Protein AF-A0A842TQS8-F1 (afdb_monomer_lite)

Foldseek 3Di:
DPPVVVVVVVVVVCVVVVPPPPPQFDDDQLPPFAPPQKAFPPVQPPQWDWTGDDRDIDIDGDDDPPHDPPGDMDGDDPDDHDCVPPDDDDDDDDDPDDDDDDDDDDDDDD

pLDDT: mean 83.31, std 14.14, range [52.75, 97.19]

Sequence (110 aa):
MNNRCIFLFSFLLFSPFLAIAQITGFVEDFDDNTPTGWQVPPDQPHTFEIYERDGVLRIVYHRFAESWEWDNINFIPPQVIDLSHKPQISVRVRSDVISELNFKPVYPTV

Secondary structure (DSSP, 8-state):
--HHHHHHHHHHHHGGGGGG----S------SSS-TTEE--TTSTTTEEEEE-SSSEEEEE---TT--TT---EE--SSPPP-TT----------SS-------------

Structure (mmCIF, N/CA/C/O backbone):
data_AF-A0A842TQS8-F1
#
_entry.id   AF-A0A842TQS8-F1
#
loop_
_atom_site.group_PDB
_atom_site.id
_atom_site.type_symbol
_atom_site.label_atom_id
_atom_site.label_alt_id
_atom_site.label_comp_id
_atom_site.label_asym_id
_atom_site.label_entity_id
_atom_site.label_seq_id
_atom_site.pdbx_PDB_ins_code
_atom_site.Cartn_x
_atom_site.Cartn_y
_atom_site.Cartn_z
_atom_site.occupancy
_atom_site.B_iso_or_equiv
_atom_site.auth_seq_id
_atom_site.auth_comp_id
_atom_site.auth_asym_id
_atom_site.auth_atom_id
_atom_site.pdbx_PDB_model_num
ATOM 1 N N . MET A 1 1 ? -55.365 -17.882 21.996 1.00 54.69 1 MET A N 1
ATOM 2 C CA . MET A 1 1 ? -54.013 -17.289 22.104 1.00 54.69 1 MET A CA 1
ATOM 3 C C . MET A 1 1 ? -54.053 -15.944 21.404 1.00 54.69 1 MET A C 1
ATOM 5 O O . MET A 1 1 ? -54.455 -15.907 20.252 1.00 54.69 1 MET A O 1
ATOM 9 N N . ASN A 1 2 ? -53.765 -14.844 22.103 1.00 58.00 2 ASN A N 1
ATOM 10 C CA . ASN A 1 2 ? -53.874 -13.504 21.523 1.00 58.00 2 ASN A CA 1
ATOM 11 C C . ASN A 1 2 ? -52.840 -13.334 20.402 1.00 58.00 2 ASN A C 1
ATOM 13 O O . ASN A 1 2 ? -51.645 -13.465 20.657 1.00 58.00 2 ASN A O 1
ATOM 17 N N . ASN A 1 3 ? -53.284 -12.989 19.189 1.00 62.47 3 ASN A N 1
ATOM 18 C CA . ASN A 1 3 ? -52.412 -12.794 18.018 1.00 62.47 3 ASN A CA 1
ATOM 19 C C . ASN A 1 3 ? -51.277 -11.785 18.287 1.00 62.47 3 ASN A C 1
ATOM 21 O O . ASN A 1 3 ? -50.199 -11.897 17.715 1.00 62.47 3 ASN A O 1
ATOM 25 N N . ARG A 1 4 ? -51.475 -10.856 19.234 1.00 60.91 4 ARG A N 1
ATOM 26 C CA . ARG A 1 4 ? -50.454 -9.909 19.715 1.00 60.91 4 ARG A CA 1
ATOM 27 C C . ARG A 1 4 ? -49.253 -10.573 20.403 1.00 60.91 4 ARG A C 1
ATOM 29 O O . ARG A 1 4 ? -48.137 -10.094 20.245 1.00 60.91 4 ARG A O 1
ATOM 36 N N . CYS A 1 5 ? -49.456 -11.673 21.128 1.00 58.19 5 CYS A N 1
ATOM 37 C CA . CYS A 1 5 ? -48.370 -12.401 21.793 1.00 58.19 5 CYS A CA 1
ATOM 38 C C . CYS A 1 5 ? -47.508 -13.177 20.791 1.00 58.19 5 CYS A C 1
ATOM 40 O O . CYS A 1 5 ? -46.316 -13.337 21.020 1.00 58.19 5 CYS A O 1
ATOM 42 N N . ILE A 1 6 ? -48.095 -13.616 19.672 1.00 66.06 6 ILE A N 1
ATOM 43 C CA . ILE A 1 6 ? -47.386 -14.371 18.632 1.00 66.06 6 ILE A CA 1
ATOM 44 C C . ILE A 1 6 ? -46.386 -13.461 17.910 1.00 66.06 6 ILE A C 1
ATOM 46 O O . ILE A 1 6 ? -45.239 -13.859 17.760 1.00 66.06 6 ILE A O 1
ATOM 50 N N . PHE A 1 7 ? -46.777 -12.227 17.561 1.00 60.03 7 PHE A N 1
ATOM 51 C CA . PHE A 1 7 ? -45.882 -11.244 16.926 1.00 60.03 7 PHE A CA 1
ATOM 52 C C . PHE A 1 7 ? -44.715 -10.804 17.822 1.00 60.03 7 PHE A C 1
ATOM 54 O O . PHE A 1 7 ? -43.594 -10.654 17.346 1.00 60.03 7 PHE A O 1
ATOM 61 N N . LEU A 1 8 ? -44.959 -10.616 19.123 1.00 62.12 8 LEU A N 1
ATOM 62 C CA . LEU A 1 8 ? -43.909 -10.279 20.092 1.00 62.12 8 LEU A CA 1
ATOM 63 C C . LEU A 1 8 ? -42.912 -11.431 20.280 1.00 62.12 8 LEU A C 1
ATOM 65 O O . LEU A 1 8 ? -41.708 -11.200 20.367 1.00 62.12 8 LEU A O 1
ATOM 69 N N . PHE A 1 9 ? -43.409 -12.670 20.300 1.00 64.69 9 PHE A N 1
ATOM 70 C CA . PHE A 1 9 ? -42.576 -13.860 20.444 1.00 64.69 9 PHE A CA 1
ATOM 71 C C . PHE A 1 9 ? -41.723 -14.119 19.195 1.00 64.69 9 PHE A C 1
ATOM 73 O O . PHE A 1 9 ? -40.546 -14.444 19.318 1.00 64.69 9 PHE A O 1
ATOM 80 N N . SER A 1 10 ? -42.265 -13.911 17.990 1.00 61.47 10 SER A N 1
ATOM 81 C CA . SER A 1 10 ? -41.485 -14.041 16.756 1.00 61.47 10 SER A CA 1
ATOM 82 C C . SER A 1 10 ? -40.446 -12.928 16.586 1.00 61.47 10 SER A C 1
ATOM 84 O O . SER A 1 10 ? -39.346 -13.218 16.131 1.00 61.47 10 SER A O 1
ATOM 86 N N . PHE A 1 11 ? -40.700 -11.692 17.027 1.00 62.16 11 PHE A N 1
ATOM 87 C CA . PHE A 1 11 ? -39.690 -10.621 16.963 1.00 62.16 11 PHE A CA 1
ATOM 88 C C . PHE A 1 11 ? -38.483 -10.880 17.889 1.00 62.16 11 PHE A C 1
ATOM 90 O O . PHE A 1 11 ? -37.338 -10.636 17.512 1.00 62.16 11 PHE A O 1
ATOM 97 N N . LEU A 1 12 ? -38.720 -11.448 19.079 1.00 62.94 12 LEU A N 1
ATOM 98 C CA . LEU A 1 12 ? -37.668 -11.802 20.044 1.00 62.94 12 LEU A CA 1
ATOM 99 C C . LEU A 1 12 ? -36.799 -12.987 19.591 1.00 62.94 12 LEU A C 1
ATOM 101 O O . LEU A 1 12 ? -35.606 -13.011 19.884 1.00 62.94 12 LEU A O 1
ATOM 105 N N . LEU A 1 13 ? -37.366 -13.940 18.846 1.00 63.28 13 LEU A N 1
ATOM 106 C CA . LEU A 1 13 ? -36.633 -15.107 18.338 1.00 63.28 13 LEU A CA 1
ATOM 107 C C . LEU A 1 13 ? -35.704 -14.785 17.154 1.00 63.28 13 LEU A C 1
ATOM 109 O O . LEU A 1 13 ? -34.722 -15.495 16.952 1.00 63.28 13 LEU A O 1
ATOM 113 N N . PHE A 1 14 ? -35.975 -13.716 16.396 1.00 57.66 14 PHE A N 1
ATOM 114 C CA . PHE A 1 14 ? -35.136 -13.282 15.266 1.00 57.66 14 PHE A CA 1
ATOM 115 C C . PHE A 1 14 ? -34.131 -12.169 15.622 1.00 57.66 14 PHE A C 1
ATOM 117 O O . PHE A 1 14 ? -33.220 -11.894 14.844 1.00 57.66 14 PHE A O 1
ATOM 124 N N . SER A 1 15 ? -34.226 -11.578 16.818 1.00 57.44 15 SER A N 1
ATOM 125 C CA . SER A 1 15 ? -33.304 -10.542 17.307 1.00 57.44 15 SER A CA 1
ATOM 126 C C . SER A 1 15 ? -31.815 -10.936 17.399 1.00 57.44 15 SER A C 1
ATOM 128 O O . SER A 1 15 ? -30.993 -10.049 17.156 1.00 57.44 15 SER A O 1
ATOM 130 N N . PRO A 1 16 ? -31.398 -12.178 17.740 1.00 57.28 16 PRO A N 1
ATOM 131 C CA . PRO A 1 16 ? -29.970 -12.469 17.906 1.00 57.28 16 PRO A CA 1
ATOM 132 C C . PRO A 1 16 ? -29.198 -12.510 16.577 1.00 57.28 16 PRO A C 1
ATOM 134 O O . PRO A 1 16 ? -27.973 -12.446 16.584 1.00 57.28 16 PRO A O 1
ATOM 137 N N . PHE A 1 17 ? -29.888 -12.553 15.431 1.00 54.47 17 PHE A N 1
ATOM 138 C CA . PHE A 1 17 ? -29.249 -12.537 14.111 1.00 54.47 17 PHE A CA 1
ATOM 139 C C . PHE A 1 17 ? -28.769 -11.146 13.673 1.00 54.47 17 PHE A C 1
ATOM 141 O O . PHE A 1 17 ? -27.942 -11.047 12.772 1.00 54.47 17 PHE A O 1
ATOM 148 N N . LEU A 1 18 ? -29.225 -10.069 14.324 1.00 54.97 18 LEU A N 1
ATOM 149 C CA . LEU A 1 18 ? -28.788 -8.701 14.010 1.00 54.97 18 LEU A CA 1
ATOM 150 C C . LEU A 1 18 ? -27.427 -8.336 14.633 1.00 54.97 18 LEU A C 1
ATOM 152 O O . LEU A 1 18 ? -26.896 -7.264 14.357 1.00 54.97 18 LEU A O 1
ATOM 156 N N . ALA A 1 19 ? -26.837 -9.215 15.450 1.00 53.09 19 ALA A N 1
ATOM 157 C CA . ALA A 1 19 ? -25.601 -8.935 16.184 1.00 53.09 19 ALA A CA 1
ATOM 158 C C . ALA A 1 19 ? -24.297 -9.157 15.382 1.00 53.09 19 ALA A C 1
ATOM 160 O O . ALA A 1 19 ? -23.222 -8.909 15.918 1.00 53.09 19 ALA A O 1
ATOM 161 N N . ILE A 1 20 ? -24.352 -9.610 14.120 1.00 52.75 20 ILE A N 1
ATOM 162 C CA . ILE A 1 20 ? -23.154 -10.037 13.351 1.00 52.75 20 ILE A CA 1
ATOM 163 C C . ILE A 1 20 ? -22.713 -9.005 12.285 1.00 52.75 20 ILE A C 1
ATOM 165 O O . ILE A 1 20 ? -21.864 -9.292 11.453 1.00 52.75 20 ILE A O 1
ATOM 169 N N . ALA A 1 21 ? -23.245 -7.779 12.283 1.00 53.00 21 ALA A N 1
ATOM 170 C CA . ALA A 1 21 ? -22.933 -6.795 11.231 1.00 53.00 21 ALA A CA 1
ATOM 171 C C . ALA A 1 21 ? -21.972 -5.668 11.648 1.00 53.00 21 ALA A C 1
ATOM 173 O O . ALA A 1 21 ? -21.721 -4.760 10.858 1.00 53.00 21 ALA A O 1
ATOM 174 N N . GLN A 1 22 ? -21.418 -5.690 12.862 1.00 56.88 22 GLN A N 1
ATOM 175 C CA . GLN A 1 22 ? -20.392 -4.717 13.239 1.00 56.88 22 GLN A CA 1
ATOM 176 C C . GLN A 1 22 ? -19.030 -5.230 12.775 1.00 56.88 22 GLN A C 1
ATOM 178 O O . GLN A 1 22 ? -18.292 -5.844 13.541 1.00 56.88 22 GLN A O 1
ATOM 183 N N . ILE A 1 23 ? -18.708 -5.003 11.498 1.00 56.53 23 ILE A N 1
ATOM 184 C CA . ILE A 1 23 ? -17.323 -5.096 11.034 1.00 56.53 23 ILE A CA 1
ATOM 185 C C . ILE A 1 23 ? -16.553 -4.020 11.801 1.00 56.53 23 ILE A C 1
ATOM 187 O O . ILE A 1 23 ? -16.631 -2.834 11.492 1.00 56.53 23 ILE A O 1
ATOM 191 N N . THR A 1 24 ? -15.844 -4.421 12.850 1.00 70.81 24 THR A N 1
ATOM 192 C CA . THR A 1 24 ? -14.872 -3.556 13.511 1.00 70.81 24 THR A CA 1
ATOM 193 C C . THR A 1 24 ? -13.643 -3.498 12.611 1.00 70.81 24 THR A C 1
ATOM 195 O O . THR A 1 24 ? -12.888 -4.468 12.539 1.00 70.81 24 THR A O 1
ATOM 198 N N . GLY A 1 25 ? -13.465 -2.404 11.872 1.00 80.19 25 GLY A N 1
ATOM 199 C CA . GLY A 1 25 ? -12.313 -2.235 10.991 1.00 80.19 25 GLY A CA 1
ATOM 200 C C . GLY A 1 25 ? -12.573 -1.296 9.823 1.00 80.19 25 GLY A C 1
ATOM 201 O O . GLY A 1 25 ? -13.458 -0.444 9.870 1.00 80.19 25 GLY A O 1
ATOM 202 N N . PHE A 1 26 ? -11.765 -1.463 8.783 1.00 88.56 26 PHE A N 1
ATOM 203 C CA . PHE A 1 26 ? -11.874 -0.752 7.519 1.00 88.56 26 PHE A CA 1
ATOM 204 C C . PHE A 1 26 ? -11.806 -1.776 6.383 1.00 88.56 26 PHE A C 1
ATOM 206 O O . PHE A 1 26 ? -10.966 -2.679 6.415 1.00 88.56 26 PHE A O 1
ATOM 213 N N . VAL A 1 27 ? -12.710 -1.649 5.415 1.00 90.94 27 VAL A N 1
ATOM 214 C CA . VAL A 1 27 ? -12.748 -2.465 4.201 1.00 90.94 27 VAL A CA 1
ATOM 215 C C . VAL A 1 27 ? -12.704 -1.503 3.029 1.00 90.94 27 VAL A C 1
ATOM 217 O O . VAL A 1 27 ? -13.535 -0.606 2.956 1.00 90.94 27 VAL A O 1
ATOM 220 N N . GLU A 1 28 ? -11.733 -1.715 2.150 1.00 92.94 28 GLU A N 1
ATOM 221 C CA . GLU A 1 28 ? -11.668 -1.079 0.841 1.00 92.94 28 GLU A CA 1
ATOM 222 C C . GLU A 1 28 ? -12.146 -2.092 -0.197 1.00 92.94 28 GLU A C 1
ATOM 224 O O . GLU A 1 28 ? -11.605 -3.205 -0.267 1.00 92.94 28 GLU A O 1
ATOM 229 N N . ASP A 1 29 ? -13.183 -1.733 -0.947 1.00 93.56 29 ASP A N 1
ATOM 230 C CA . ASP A 1 29 ? -13.785 -2.564 -1.988 1.00 93.56 29 ASP A CA 1
ATOM 231 C C . ASP A 1 29 ? -13.576 -2.013 -3.401 1.00 93.56 29 ASP A C 1
ATOM 233 O O . ASP A 1 29 ? -13.864 -2.737 -4.358 1.00 93.56 29 ASP A O 1
ATOM 237 N N . PHE A 1 30 ? -12.968 -0.826 -3.524 1.00 95.56 30 PHE A N 1
ATOM 238 C CA . PHE A 1 30 ? -12.606 -0.206 -4.791 1.00 95.56 30 PHE A CA 1
ATOM 239 C C . PHE A 1 30 ? -13.815 -0.030 -5.732 1.00 95.56 30 PHE A C 1
ATOM 241 O O . PHE A 1 30 ? -13.748 -0.383 -6.919 1.00 95.56 30 PHE A O 1
ATOM 248 N N . ASP A 1 31 ? -14.929 0.473 -5.187 1.00 94.50 31 ASP A N 1
ATOM 249 C CA . ASP A 1 31 ? -16.180 0.741 -5.915 1.00 94.50 31 ASP A CA 1
ATOM 250 C C . ASP A 1 31 ? -16.461 2.249 -6.138 1.00 94.50 31 ASP A C 1
ATOM 252 O O . ASP A 1 31 ? -17.564 2.634 -6.535 1.00 94.50 31 ASP A O 1
ATOM 256 N N . ASP A 1 32 ? -15.482 3.134 -5.908 1.00 91.62 32 ASP A N 1
ATOM 257 C CA . ASP A 1 32 ? -15.628 4.597 -6.045 1.00 91.62 32 ASP A CA 1
ATOM 258 C C . ASP A 1 32 ? -14.870 5.196 -7.260 1.00 91.62 32 ASP A C 1
ATOM 260 O O . ASP A 1 32 ? -14.998 6.383 -7.578 1.00 91.62 32 ASP A O 1
ATOM 264 N N . ASN A 1 33 ? -14.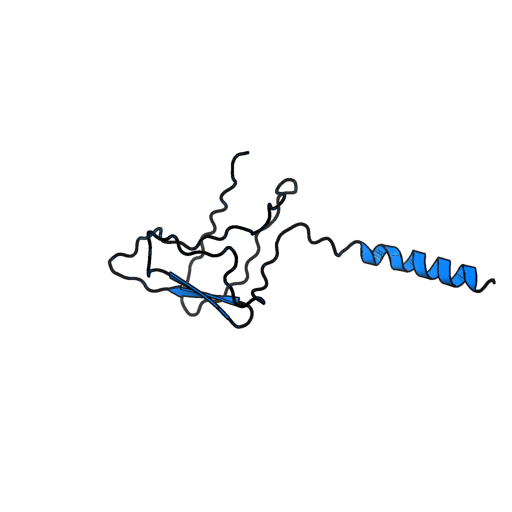144 4.356 -8.003 1.00 90.69 33 ASN A N 1
ATOM 265 C CA . ASN A 1 33 ? -13.232 4.672 -9.108 1.00 90.69 33 ASN A CA 1
ATOM 266 C C . ASN A 1 33 ? -12.127 5.683 -8.759 1.00 90.69 33 ASN A C 1
ATOM 268 O O . ASN A 1 33 ? -11.573 6.336 -9.650 1.00 90.69 33 ASN A O 1
ATOM 272 N N . THR A 1 34 ? -11.777 5.802 -7.483 1.00 92.81 34 THR A N 1
ATOM 273 C CA . THR A 1 34 ? -10.743 6.695 -6.972 1.00 92.81 34 THR A CA 1
ATOM 274 C C . THR A 1 34 ? -9.827 5.901 -6.043 1.00 92.81 34 THR A C 1
ATOM 276 O O . THR A 1 34 ? -10.307 5.238 -5.146 1.00 92.81 34 THR A O 1
ATOM 279 N N . PRO A 1 35 ? -8.488 5.969 -6.166 1.00 93.56 35 PRO A N 1
ATOM 280 C CA . PRO A 1 35 ? -7.589 5.263 -5.248 1.00 93.56 35 PRO A CA 1
ATOM 281 C C . PRO A 1 35 ? -7.554 5.950 -3.865 1.00 93.56 35 PRO A C 1
ATOM 283 O O . PRO A 1 35 ? -6.526 6.469 -3.433 1.00 93.56 35 PRO A O 1
ATOM 286 N N . THR A 1 36 ? -8.692 6.013 -3.176 1.00 92.75 36 THR A N 1
ATOM 287 C CA . THR A 1 36 ? -8.910 6.775 -1.950 1.00 92.75 36 THR A CA 1
ATOM 288 C C . THR A 1 36 ? -7.962 6.289 -0.854 1.00 92.75 36 THR A C 1
ATOM 290 O O . THR A 1 36 ? -7.892 5.110 -0.523 1.00 92.75 36 THR A O 1
ATOM 293 N N . GLY A 1 37 ? -7.165 7.210 -0.304 1.00 93.56 37 GLY A N 1
ATOM 294 C CA . GLY A 1 37 ? -6.147 6.903 0.708 1.00 93.56 37 GLY A CA 1
ATOM 295 C C . GLY A 1 37 ? -4.889 6.200 0.179 1.00 93.56 37 GLY A C 1
ATOM 296 O O . GLY A 1 37 ? -3.903 6.113 0.913 1.00 93.56 37 GLY A O 1
ATOM 297 N N . TRP A 1 38 ? -4.875 5.735 -1.073 1.00 95.75 38 TRP A N 1
ATOM 298 C CA . TRP A 1 38 ? -3.706 5.141 -1.717 1.00 95.75 38 TRP A CA 1
ATOM 299 C C . TRP A 1 38 ? -2.895 6.202 -2.459 1.00 95.75 38 TRP A C 1
ATOM 301 O O . TRP A 1 38 ? -3.434 7.019 -3.202 1.00 95.75 38 TRP A O 1
ATOM 311 N N . GLN A 1 39 ? -1.576 6.187 -2.285 1.00 94.94 39 GLN A N 1
ATOM 312 C CA . GLN A 1 39 ? -0.694 7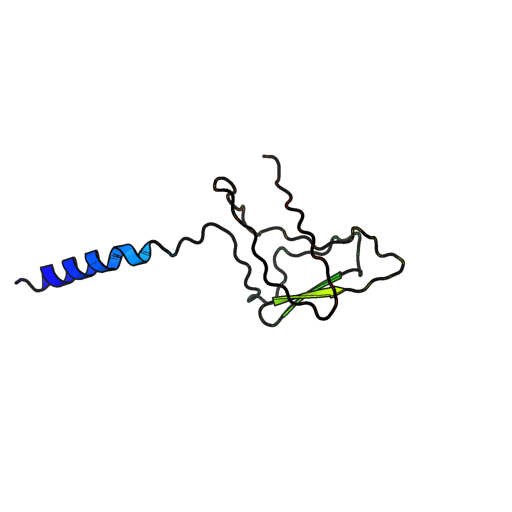.154 -2.932 1.00 94.94 39 GLN A CA 1
ATOM 313 C C . GLN A 1 39 ? 0.692 6.587 -3.230 1.00 94.94 39 GLN A C 1
ATOM 315 O O . GLN A 1 39 ? 1.258 5.808 -2.461 1.00 94.94 39 GLN A O 1
ATOM 320 N N . VAL A 1 40 ? 1.266 7.062 -4.330 1.00 94.81 40 VAL A N 1
ATOM 321 C CA . VAL A 1 40 ? 2.690 6.934 -4.648 1.00 94.81 40 VAL A CA 1
ATOM 322 C C . VAL A 1 40 ? 3.377 8.174 -4.065 1.00 94.81 40 VAL A C 1
ATOM 324 O O . VAL A 1 40 ? 2.988 9.283 -4.441 1.00 94.81 40 VAL A O 1
ATOM 327 N N . PRO A 1 41 ? 4.333 8.040 -3.126 1.00 93.00 41 PRO A N 1
ATOM 328 C CA . PRO A 1 41 ? 5.105 9.181 -2.648 1.00 93.00 41 PRO A CA 1
ATOM 329 C C . PRO A 1 41 ? 5.647 10.077 -3.782 1.00 93.00 41 PRO A C 1
ATOM 331 O O . PRO A 1 41 ? 6.030 9.580 -4.841 1.00 93.00 41 PRO A O 1
ATOM 334 N N . PRO A 1 42 ? 5.662 11.407 -3.599 1.00 89.75 42 PRO A N 1
ATOM 335 C CA . PRO A 1 42 ? 5.965 12.352 -4.676 1.00 89.75 42 PRO A CA 1
ATOM 336 C C . PRO A 1 42 ? 7.442 12.366 -5.104 1.00 89.75 42 PRO A C 1
ATOM 338 O O . PRO A 1 42 ? 7.765 12.914 -6.153 1.00 89.75 42 PRO A O 1
ATOM 341 N N . ASP A 1 43 ? 8.335 11.801 -4.296 1.00 87.88 43 ASP A N 1
ATOM 342 C CA . ASP A 1 43 ? 9.786 11.725 -4.497 1.00 87.88 43 ASP A CA 1
ATOM 343 C C . ASP A 1 43 ? 10.246 10.508 -5.318 1.00 87.88 43 ASP A C 1
ATOM 345 O O . ASP A 1 43 ? 11.403 10.439 -5.721 1.00 87.88 43 ASP A O 1
ATOM 349 N N . GLN A 1 44 ? 9.328 9.598 -5.636 1.00 87.00 44 GLN A N 1
ATOM 350 C CA . GLN A 1 44 ? 9.537 8.393 -6.457 1.00 87.00 44 GLN A CA 1
ATOM 351 C C . GLN A 1 44 ? 8.549 8.362 -7.640 1.00 87.00 44 GLN A C 1
ATOM 353 O O . GLN A 1 44 ? 7.852 7.359 -7.856 1.00 87.00 44 GLN A O 1
ATOM 358 N N . PRO A 1 45 ? 8.404 9.470 -8.392 1.00 70.94 45 PRO A N 1
ATOM 359 C CA . PRO A 1 45 ? 7.477 9.484 -9.503 1.00 70.94 45 PRO A CA 1
ATOM 360 C C . PRO A 1 45 ? 7.919 8.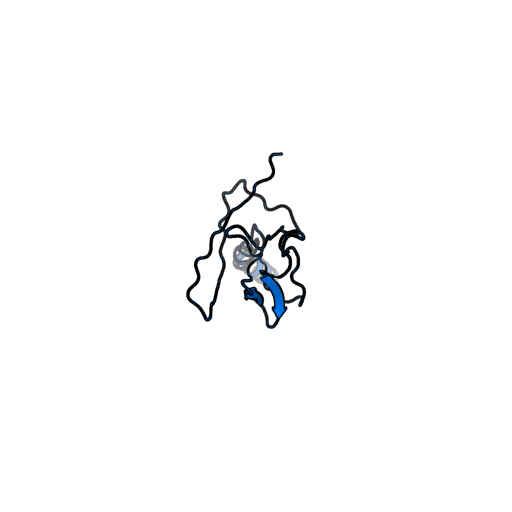424 -10.518 1.00 70.94 45 PRO A C 1
ATOM 362 O O . PRO A 1 45 ? 9.108 8.234 -10.765 1.00 70.94 45 PRO A O 1
ATOM 365 N N . HIS A 1 46 ? 6.937 7.754 -11.117 1.00 82.81 46 HIS A N 1
ATOM 366 C CA . HIS A 1 46 ? 7.077 6.814 -12.234 1.00 82.81 46 HIS A CA 1
ATOM 367 C C . HIS A 1 46 ? 7.369 5.348 -11.905 1.00 82.81 46 HIS A C 1
ATOM 369 O O . HIS A 1 46 ? 6.988 4.523 -12.726 1.00 82.81 46 HIS A O 1
ATOM 375 N N . THR A 1 47 ? 7.937 4.971 -10.753 1.00 93.00 47 THR A N 1
ATOM 376 C CA . THR A 1 47 ? 8.155 3.531 -10.469 1.00 93.00 47 THR A CA 1
ATOM 377 C C . THR A 1 47 ? 6.839 2.756 -10.375 1.00 93.00 47 THR A C 1
ATOM 379 O O . THR A 1 47 ? 6.730 1.624 -10.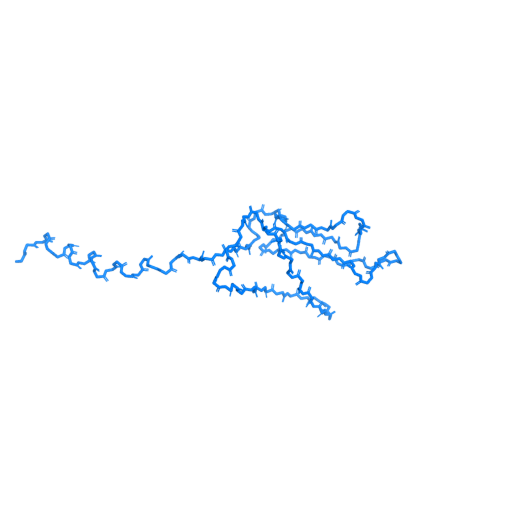854 1.00 93.00 47 THR A O 1
ATOM 382 N N . PHE A 1 48 ? 5.822 3.395 -9.797 1.00 94.00 48 PHE A N 1
ATOM 383 C CA . PHE A 1 48 ? 4.468 2.869 -9.714 1.00 94.00 48 PHE A CA 1
ATOM 384 C C . PHE A 1 48 ? 3.467 3.882 -10.261 1.00 94.00 48 PHE A C 1
ATOM 386 O O . PHE A 1 48 ? 3.530 5.069 -9.944 1.00 94.00 48 PHE A O 1
ATOM 393 N N . GLU A 1 49 ? 2.511 3.389 -11.038 1.00 94.19 49 GLU A N 1
ATOM 394 C CA . GLU A 1 49 ? 1.272 4.091 -11.358 1.00 94.19 49 GLU A CA 1
ATOM 395 C C . GLU A 1 49 ? 0.117 3.343 -10.690 1.00 94.19 49 GLU A C 1
ATOM 397 O O . GLU A 1 49 ? 0.049 2.111 -10.756 1.00 94.19 49 GLU A O 1
ATOM 402 N N . ILE A 1 50 ? -0.779 4.080 -10.031 1.00 95.56 50 ILE A N 1
ATOM 403 C CA . ILE A 1 50 ? -1.939 3.505 -9.351 1.00 95.56 50 ILE A CA 1
ATOM 404 C C . ILE A 1 50 ? -3.226 4.144 -9.841 1.00 95.56 50 ILE A C 1
ATOM 406 O O . 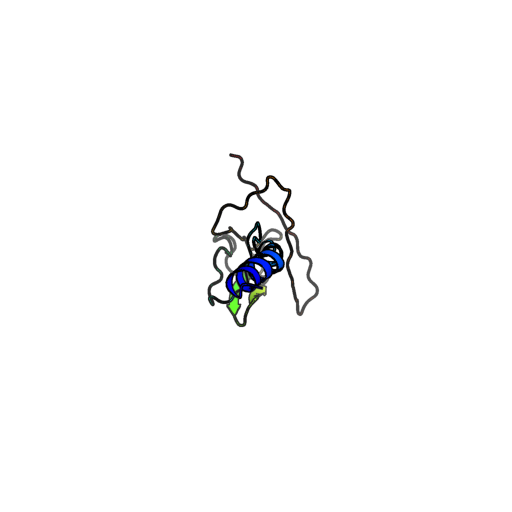ILE A 1 50 ? -3.299 5.352 -10.058 1.00 95.56 50 ILE A O 1
ATOM 410 N N . TYR A 1 51 ? -4.252 3.322 -9.991 1.00 96.38 51 TYR A N 1
ATOM 411 C CA . TYR A 1 51 ? -5.601 3.775 -10.287 1.00 96.38 51 TYR A CA 1
ATOM 412 C C . TYR A 1 51 ? -6.595 2.689 -9.916 1.00 96.38 51 TYR A C 1
ATOM 414 O O . TYR A 1 51 ? -6.273 1.501 -9.879 1.00 96.38 51 TYR A O 1
ATOM 422 N N . GLU A 1 52 ? -7.826 3.100 -9.678 1.00 96.81 52 GLU A N 1
ATOM 423 C CA . GLU A 1 52 ? -8.921 2.181 -9.441 1.00 96.81 52 GLU A CA 1
ATOM 424 C C . GLU A 1 52 ? -9.670 1.899 -10.740 1.00 96.81 52 GLU A C 1
ATOM 426 O O . GLU A 1 52 ? -9.964 2.814 -11.516 1.00 96.81 52 GLU A O 1
ATOM 431 N N . ARG A 1 53 ? -9.947 0.620 -11.010 1.00 95.50 53 ARG A N 1
ATOM 432 C CA . ARG A 1 53 ? -10.845 0.224 -12.098 1.00 95.50 53 ARG A CA 1
ATOM 433 C C . ARG A 1 53 ? -11.321 -1.212 -11.917 1.00 95.50 53 ARG A C 1
ATOM 435 O O . ARG A 1 53 ? -10.503 -2.107 -11.715 1.00 95.50 53 ARG A O 1
ATOM 442 N N . ASP A 1 54 ? -12.613 -1.438 -12.147 1.00 94.38 54 ASP A N 1
ATOM 443 C CA . ASP A 1 54 ? -13.258 -2.759 -12.125 1.00 94.38 54 ASP A CA 1
ATOM 444 C C . ASP A 1 54 ? -13.214 -3.440 -10.738 1.00 94.38 54 ASP A C 1
ATOM 446 O O . ASP A 1 54 ? -12.926 -4.636 -10.647 1.00 94.38 54 ASP A O 1
ATOM 450 N N . GLY A 1 55 ? -13.471 -2.692 -9.656 1.00 95.38 55 GLY A N 1
ATOM 451 C CA . GLY A 1 55 ? -13.536 -3.259 -8.302 1.00 95.38 55 GLY A CA 1
ATOM 452 C C . GLY A 1 55 ? -12.174 -3.605 -7.693 1.00 95.38 55 GLY A C 1
ATOM 453 O O . GLY A 1 55 ? -12.094 -4.476 -6.825 1.00 95.38 55 GLY A O 1
ATOM 454 N N . VAL A 1 56 ? -11.078 -3.028 -8.209 1.00 96.62 56 VAL A N 1
ATOM 455 C CA . VAL A 1 56 ? -9.711 -3.285 -7.729 1.00 96.62 56 VAL A CA 1
ATOM 456 C C . VAL A 1 56 ? -8.810 -2.053 -7.841 1.00 96.62 56 VAL A C 1
ATOM 458 O O . VAL A 1 56 ? -8.884 -1.300 -8.817 1.00 96.62 56 VAL A O 1
ATOM 461 N N . LEU A 1 57 ? -7.850 -1.937 -6.919 1.00 97.19 57 LEU A N 1
ATOM 462 C CA . LEU A 1 57 ? -6.645 -1.138 -7.132 1.00 97.19 57 LEU A CA 1
ATOM 463 C C . LEU A 1 57 ? -5.750 -1.817 -8.165 1.00 97.19 57 LEU A C 1
ATOM 465 O O . LEU A 1 57 ? -5.281 -2.942 -7.971 1.00 97.19 57 LEU A O 1
ATOM 469 N N . ARG A 1 58 ? -5.476 -1.114 -9.259 1.00 96.44 58 ARG A N 1
ATOM 470 C CA . ARG A 1 58 ? -4.464 -1.507 -10.234 1.00 96.44 58 ARG A CA 1
ATOM 471 C C . ARG A 1 58 ? -3.156 -0.822 -9.907 1.00 96.44 58 ARG A C 1
ATOM 473 O O . ARG A 1 58 ? -3.114 0.380 -9.673 1.00 96.44 58 ARG A O 1
ATOM 480 N N . ILE A 1 59 ? -2.098 -1.620 -9.928 1.00 94.69 59 ILE A N 1
ATOM 481 C CA . ILE A 1 59 ? -0.726 -1.172 -9.754 1.00 94.69 59 ILE A CA 1
ATOM 482 C C . ILE A 1 59 ? 0.011 -1.540 -11.031 1.00 94.69 59 ILE A C 1
ATOM 484 O O . ILE A 1 59 ? 0.074 -2.715 -11.392 1.00 94.69 59 ILE A O 1
ATOM 488 N N . VAL A 1 60 ? 0.554 -0.539 -11.714 1.00 93.88 60 VAL A N 1
ATOM 489 C CA . VAL A 1 60 ? 1.435 -0.740 -12.862 1.00 93.88 60 VAL A CA 1
ATOM 490 C C . VAL A 1 60 ? 2.856 -0.445 -12.417 1.00 93.88 60 VAL A C 1
ATOM 492 O O . VAL A 1 60 ? 3.129 0.602 -11.833 1.00 93.88 60 VAL A O 1
ATOM 495 N N . TYR A 1 61 ? 3.751 -1.397 -12.663 1.00 91.69 61 TYR A N 1
ATOM 496 C CA . TYR A 1 61 ? 5.156 -1.286 -12.301 1.00 91.69 61 TYR A CA 1
ATOM 497 C C . TYR A 1 61 ? 5.994 -0.889 -13.514 1.00 91.69 61 TYR A C 1
ATOM 499 O O . TYR A 1 61 ? 6.044 -1.619 -14.507 1.00 91.69 61 TYR A O 1
ATOM 507 N N . HIS A 1 62 ? 6.692 0.238 -13.411 1.00 90.56 62 HIS A N 1
ATOM 508 C CA . HIS A 1 62 ? 7.612 0.717 -14.433 1.00 90.56 62 HIS A CA 1
ATOM 509 C C . HIS A 1 62 ? 8.986 0.941 -13.806 1.00 90.56 62 HIS A C 1
ATOM 511 O O . HIS A 1 62 ? 9.270 1.996 -13.250 1.00 90.56 62 HIS A O 1
ATOM 517 N N . ARG A 1 63 ? 9.867 -0.061 -13.865 1.00 87.44 63 ARG A N 1
ATOM 518 C CA . ARG A 1 63 ? 11.230 0.122 -13.356 1.00 87.44 63 ARG A CA 1
ATOM 519 C C . ARG A 1 63 ? 12.071 0.922 -14.349 1.00 87.44 63 ARG A C 1
ATOM 521 O O . ARG A 1 63 ? 12.236 0.496 -15.491 1.00 87.44 63 ARG A O 1
ATOM 528 N N . PHE A 1 64 ? 12.663 2.013 -13.877 1.00 88.62 64 PHE A N 1
ATOM 529 C CA . PHE A 1 64 ? 13.627 2.832 -14.613 1.00 88.62 64 PHE A CA 1
ATOM 530 C C . PHE A 1 64 ? 14.994 2.827 -13.918 1.00 88.62 64 PHE A C 1
ATOM 532 O O . PHE A 1 64 ? 15.165 2.212 -12.863 1.00 88.62 64 PHE A O 1
ATOM 539 N N . ALA A 1 65 ? 15.990 3.482 -14.521 1.00 90.50 65 ALA A N 1
ATOM 540 C CA . ALA A 1 65 ? 17.332 3.570 -13.942 1.00 90.50 65 ALA A CA 1
ATOM 541 C C . ALA A 1 65 ? 17.337 4.362 -12.622 1.00 90.50 65 ALA A C 1
ATOM 543 O O . ALA A 1 65 ? 18.174 4.125 -11.756 1.00 90.50 65 ALA A O 1
ATOM 544 N N . GLU A 1 66 ? 16.382 5.276 -12.476 1.00 88.12 66 GLU A N 1
ATOM 545 C CA . GLU A 1 66 ? 16.179 6.150 -11.329 1.00 88.12 66 GLU A CA 1
ATOM 546 C C . GLU A 1 66 ? 15.334 5.501 -10.223 1.00 88.12 66 GLU A C 1
ATOM 548 O O . GLU A 1 66 ? 15.270 6.052 -9.129 1.00 88.12 66 GLU A O 1
ATOM 553 N N . SER A 1 67 ? 14.699 4.350 -10.481 1.00 90.81 67 SER A N 1
ATOM 554 C CA . SER A 1 67 ? 13.880 3.643 -9.490 1.00 90.81 67 SER A CA 1
ATOM 555 C C . SER A 1 67 ? 14.739 3.073 -8.364 1.00 90.81 67 SER A C 1
ATOM 557 O O . SER A 1 67 ? 15.705 2.339 -8.610 1.00 90.81 67 SER A O 1
ATOM 559 N N . TRP A 1 68 ? 14.338 3.314 -7.119 1.00 88.81 68 TRP A N 1
ATOM 560 C CA . TRP A 1 68 ? 15.040 2.783 -5.954 1.00 88.81 68 TRP A CA 1
ATOM 561 C C . TRP A 1 68 ? 14.483 1.421 -5.542 1.00 88.81 68 TRP A C 1
ATOM 563 O O . TRP A 1 68 ? 13.383 1.010 -5.909 1.00 88.81 68 TRP A O 1
ATOM 573 N N . GLU A 1 69 ? 15.279 0.656 -4.796 1.00 86.25 69 GLU A N 1
ATOM 574 C CA . GLU A 1 69 ? 14.841 -0.634 -4.241 1.00 86.25 69 GLU A CA 1
ATOM 575 C C . GLU A 1 69 ? 13.751 -0.479 -3.163 1.00 86.25 69 GLU A C 1
ATOM 577 O O . GLU A 1 69 ? 13.042 -1.437 -2.869 1.00 86.25 69 GLU A O 1
ATOM 582 N N . TRP A 1 70 ? 13.596 0.731 -2.614 1.00 88.31 70 TRP A N 1
ATOM 583 C CA . TRP A 1 70 ? 12.657 1.058 -1.537 1.00 88.31 70 TRP A CA 1
ATOM 584 C C . TRP A 1 70 ? 11.421 1.836 -2.000 1.00 88.31 70 TRP A C 1
ATOM 586 O O . TRP A 1 70 ? 10.621 2.254 -1.155 1.00 88.31 70 TRP A O 1
ATOM 596 N N . ASP A 1 71 ? 11.254 2.026 -3.312 1.00 93.25 71 ASP A N 1
ATOM 597 C CA . ASP A 1 71 ? 10.048 2.646 -3.853 1.00 93.25 71 ASP A CA 1
ATOM 598 C C . ASP A 1 71 ? 8.822 1.822 -3.437 1.00 93.25 71 ASP A C 1
ATOM 600 O O . ASP A 1 71 ? 8.847 0.588 -3.423 1.00 93.25 71 ASP A O 1
ATOM 604 N N . ASN A 1 72 ? 7.739 2.495 -3.066 1.00 94.25 72 ASN A N 1
ATOM 605 C CA . ASN A 1 72 ? 6.589 1.866 -2.422 1.00 94.25 72 ASN A CA 1
ATOM 606 C C . ASN A 1 72 ? 5.262 2.515 -2.827 1.00 94.25 72 ASN A C 1
ATOM 608 O O . ASN A 1 72 ? 5.210 3.517 -3.527 1.00 94.25 72 ASN A O 1
ATOM 612 N N . ILE A 1 73 ? 4.157 1.937 -2.378 1.00 95.25 73 ILE A N 1
ATOM 613 C CA . ILE A 1 73 ? 2.841 2.570 -2.430 1.00 95.25 73 ILE A CA 1
ATOM 614 C C . ILE A 1 73 ? 2.336 2.582 -0.997 1.00 95.25 73 ILE A C 1
ATOM 616 O O . ILE A 1 73 ? 2.438 1.576 -0.294 1.00 95.25 73 ILE A O 1
ATOM 620 N N . ASN A 1 74 ? 1.799 3.717 -0.568 1.00 95.12 74 ASN A N 1
ATOM 621 C CA . ASN A 1 74 ? 1.290 3.885 0.782 1.00 95.12 74 ASN A CA 1
ATOM 622 C C . ASN A 1 74 ? -0.227 3.905 0.783 1.00 95.12 74 ASN A C 1
ATOM 624 O O . ASN A 1 74 ? -0.848 4.483 -0.105 1.00 95.12 74 ASN A O 1
ATOM 628 N N . PHE A 1 75 ? -0.794 3.316 1.828 1.00 94.56 75 PHE A N 1
ATOM 629 C CA . PHE A 1 75 ? -2.203 3.431 2.148 1.00 94.56 75 PHE A CA 1
ATOM 630 C C . PHE A 1 75 ? -2.365 4.137 3.491 1.00 94.56 75 PHE A C 1
ATOM 632 O O . PHE A 1 75 ? -1.776 3.722 4.492 1.00 94.56 75 PHE A O 1
ATOM 639 N N . ILE A 1 76 ? -3.166 5.197 3.507 1.00 92.38 76 ILE A N 1
ATOM 640 C CA . ILE A 1 76 ? -3.578 5.911 4.711 1.00 92.38 76 ILE A CA 1
ATOM 641 C C . ILE A 1 76 ? -5.096 5.743 4.826 1.00 92.38 76 ILE A C 1
ATOM 643 O O . ILE A 1 76 ? -5.825 6.322 4.019 1.00 92.38 76 ILE A O 1
ATOM 647 N N . PRO A 1 77 ? -5.589 4.968 5.811 1.00 89.94 77 PRO A N 1
ATOM 648 C CA . PRO A 1 77 ? -7.020 4.804 6.010 1.00 89.94 77 PRO A CA 1
ATOM 649 C C . PRO A 1 77 ? -7.716 6.160 6.213 1.00 89.94 77 PRO A C 1
ATOM 651 O O . PRO A 1 77 ? -7.209 6.990 6.973 1.00 89.94 77 PRO A O 1
ATOM 654 N N . PRO A 1 78 ? -8.899 6.388 5.611 1.00 87.94 78 PRO A N 1
ATOM 655 C CA . PRO A 1 78 ? -9.641 7.643 5.770 1.00 87.94 78 PRO A CA 1
ATOM 656 C C . PRO A 1 78 ? -10.198 7.836 7.190 1.00 87.94 78 PRO A C 1
ATOM 658 O O . PRO A 1 78 ? -10.638 8.927 7.549 1.00 87.94 78 PRO A O 1
ATOM 661 N N . GLN A 1 79 ? -10.175 6.784 8.010 1.00 86.31 79 GLN A N 1
ATOM 662 C CA . GLN A 1 79 ? -10.616 6.791 9.399 1.00 86.31 79 GLN A CA 1
ATOM 663 C C . GLN A 1 79 ? -9.584 6.122 10.307 1.00 86.31 79 GLN A C 1
ATOM 665 O O . GLN A 1 79 ? -8.861 5.214 9.896 1.00 86.31 79 GLN A O 1
ATOM 670 N N . VAL A 1 80 ? -9.556 6.529 11.575 1.00 85.88 80 VAL A N 1
ATOM 671 C CA . VAL A 1 80 ? -8.729 5.869 12.590 1.00 85.88 80 VAL A CA 1
ATOM 672 C C . VAL A 1 80 ? -9.252 4.451 12.820 1.00 85.88 80 VAL A C 1
ATOM 674 O O . VAL A 1 80 ? -10.427 4.255 13.125 1.00 85.88 80 VAL A O 1
ATOM 677 N N . ILE A 1 81 ? -8.368 3.463 12.686 1.00 85.75 81 ILE A N 1
ATOM 678 C CA . ILE A 1 81 ? -8.671 2.058 12.969 1.00 85.75 81 ILE A CA 1
ATOM 679 C C . ILE A 1 81 ? -8.300 1.775 14.426 1.00 85.75 81 ILE A C 1
ATOM 681 O O . ILE A 1 81 ? -7.154 1.979 14.825 1.00 85.75 81 ILE A O 1
ATOM 685 N N . ASP A 1 82 ? -9.258 1.295 15.221 1.00 84.69 82 ASP A N 1
ATOM 686 C CA . ASP A 1 82 ? -8.992 0.855 16.591 1.00 84.69 82 ASP A CA 1
ATOM 687 C C . ASP A 1 82 ? -8.139 -0.423 16.594 1.00 84.69 82 ASP A C 1
ATOM 689 O O . ASP A 1 82 ? -8.533 -1.469 16.075 1.00 84.69 82 ASP A O 1
ATOM 693 N N . LEU A 1 83 ? -6.955 -0.333 17.201 1.00 85.25 83 LEU A N 1
ATOM 694 C CA . LEU A 1 83 ? -5.993 -1.429 17.294 1.00 85.25 83 LEU A CA 1
ATOM 695 C C . LEU A 1 83 ? -6.068 -2.193 18.624 1.00 85.25 83 LEU A C 1
ATOM 697 O O . LEU A 1 83 ? -5.342 -3.174 18.798 1.00 85.25 83 LEU A O 1
ATOM 701 N N . SER A 1 84 ? -6.932 -1.782 19.562 1.00 86.31 84 SER A N 1
ATOM 702 C CA . SER A 1 84 ? -7.026 -2.350 20.918 1.00 86.31 84 SER A CA 1
ATOM 703 C C . SER A 1 84 ? -7.303 -3.860 20.931 1.00 86.31 84 SER A C 1
ATOM 705 O O . SER A 1 84 ? -6.851 -4.574 21.829 1.00 86.31 84 SER A O 1
ATOM 707 N N . HIS A 1 85 ? -7.958 -4.362 19.884 1.00 85.19 85 HIS A N 1
ATOM 708 C CA . HIS A 1 85 ? -8.310 -5.770 19.709 1.00 85.19 85 HIS A CA 1
ATOM 709 C C . HIS A 1 85 ? -7.396 -6.525 18.731 1.00 85.19 85 HIS A C 1
ATOM 711 O O . HIS A 1 85 ? -7.742 -7.625 18.310 1.00 85.19 85 HIS A O 1
ATOM 717 N N . LYS A 1 86 ? -6.215 -5.977 18.396 1.00 83.94 86 LYS A N 1
ATOM 718 C CA . LYS A 1 86 ? -5.211 -6.609 17.514 1.00 83.94 86 LYS A CA 1
ATOM 719 C C . LYS A 1 86 ? -5.802 -7.029 16.153 1.00 83.94 86 LYS A C 1
ATOM 721 O O . LYS A 1 86 ? -5.865 -8.226 15.856 1.00 83.94 86 LYS A O 1
ATOM 726 N N . PRO A 1 87 ? -6.260 -6.069 15.333 1.00 84.94 87 PRO A N 1
ATOM 727 C CA . PRO A 1 87 ? -6.880 -6.374 14.051 1.00 84.94 87 PRO A CA 1
ATOM 728 C C . PRO A 1 87 ? -5.906 -7.075 13.095 1.00 84.94 87 PRO A C 1
ATOM 730 O O . PRO A 1 87 ? -4.685 -6.977 13.228 1.00 84.94 87 PRO A O 1
ATOM 733 N N . GLN A 1 88 ? -6.466 -7.776 12.110 1.00 89.38 88 GLN A N 1
ATOM 734 C CA . GLN A 1 88 ? -5.717 -8.445 11.048 1.00 89.38 88 GLN A CA 1
ATOM 735 C C . GLN A 1 88 ? -5.822 -7.654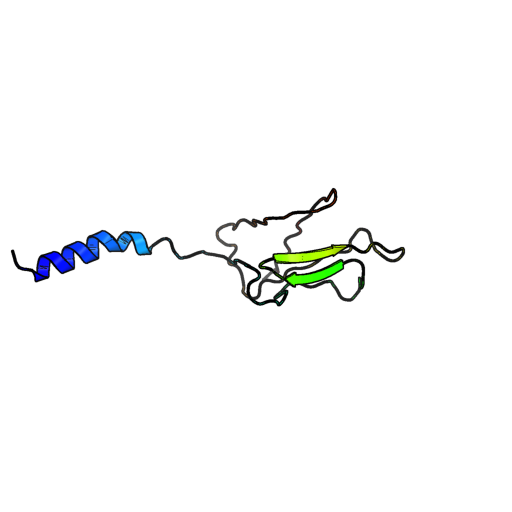 9.745 1.00 89.38 88 GLN A C 1
ATOM 737 O O . GLN A 1 88 ? -6.887 -7.136 9.415 1.00 89.38 88 GLN A O 1
ATOM 742 N N . ILE A 1 89 ? -4.727 -7.607 8.987 1.00 90.19 89 ILE A N 1
ATOM 743 C CA . ILE A 1 89 ? -4.715 -7.080 7.620 1.00 90.19 89 ILE A CA 1
ATOM 744 C C . ILE A 1 89 ? -4.870 -8.266 6.671 1.00 90.19 89 ILE A C 1
ATOM 746 O O . ILE A 1 89 ? -4.102 -9.225 6.741 1.00 90.19 89 ILE A O 1
ATOM 750 N N . SER A 1 90 ? -5.859 -8.194 5.784 1.00 92.25 90 SER A N 1
ATOM 751 C CA . SER A 1 90 ? -6.094 -9.187 4.740 1.00 92.25 90 SER A CA 1
ATOM 752 C C . SER A 1 90 ? -6.193 -8.484 3.396 1.00 92.25 90 SER A C 1
ATOM 754 O O . SER A 1 90 ? -6.904 -7.491 3.266 1.00 92.25 90 SER A O 1
ATOM 756 N N . VAL A 1 91 ? -5.472 -8.998 2.402 1.00 93.56 91 VAL A N 1
ATOM 757 C CA . VAL A 1 91 ? -5.433 -8.445 1.046 1.00 93.56 91 VAL A CA 1
ATOM 758 C C . VAL A 1 91 ? -5.542 -9.600 0.062 1.00 93.56 91 VAL A C 1
ATOM 760 O O . VAL A 1 91 ? -4.893 -10.633 0.229 1.00 93.56 91 VAL A O 1
ATOM 763 N N . ARG A 1 92 ? -6.360 -9.436 -0.979 1.00 95.31 92 ARG A N 1
ATOM 764 C CA . ARG A 1 92 ? -6.389 -10.357 -2.119 1.00 95.31 92 ARG A CA 1
ATOM 765 C C . ARG A 1 92 ? -5.631 -9.716 -3.265 1.00 95.31 92 ARG A C 1
ATOM 767 O O . ARG A 1 92 ? -5.995 -8.628 -3.696 1.00 95.31 92 ARG A O 1
ATOM 774 N N . VAL A 1 93 ? -4.599 -10.396 -3.757 1.00 95.50 93 VAL A N 1
ATOM 775 C CA . VAL A 1 93 ? -3.753 -9.875 -4.833 1.00 95.50 93 VAL A CA 1
ATOM 776 C C . VAL A 1 93 ? -3.633 -10.895 -5.952 1.00 95.50 93 VAL A C 1
ATOM 778 O O . VAL A 1 93 ? -3.562 -12.101 -5.719 1.00 95.50 93 VAL A O 1
ATOM 781 N N . ARG A 1 94 ? -3.609 -10.387 -7.181 1.00 96.06 94 ARG A N 1
ATOM 782 C CA . ARG A 1 94 ? -3.280 -11.134 -8.388 1.00 96.06 94 ARG A CA 1
ATOM 783 C C . ARG A 1 94 ? -2.199 -10.360 -9.127 1.00 96.06 94 ARG A C 1
ATOM 785 O O . ARG A 1 94 ? -2.368 -9.166 -9.348 1.00 96.06 94 ARG A O 1
ATOM 792 N N . SER A 1 95 ? -1.143 -11.057 -9.525 1.00 94.88 95 SER A N 1
ATOM 793 C CA . SER A 1 95 ? -0.072 -10.518 -10.360 1.00 94.88 95 SER A CA 1
ATOM 794 C C . SER A 1 95 ? 0.040 -11.347 -11.636 1.00 94.88 95 SER A C 1
ATOM 796 O O . SER A 1 95 ? -0.249 -12.546 -11.630 1.00 94.88 95 SER A O 1
ATOM 798 N N . ASP A 1 96 ? 0.408 -10.697 -12.730 1.00 92.38 96 ASP A N 1
ATOM 799 C CA . ASP A 1 96 ? 0.761 -11.316 -14.008 1.00 92.38 96 ASP A CA 1
ATOM 800 C C . ASP A 1 96 ? 2.253 -11.681 -14.091 1.00 92.38 96 ASP A C 1
ATOM 802 O O . ASP A 1 96 ? 2.666 -12.421 -14.985 1.00 92.38 96 ASP A O 1
ATOM 806 N N . VAL A 1 97 ? 3.047 -11.221 -13.124 1.00 86.00 97 VAL A N 1
ATOM 807 C CA . VAL A 1 97 ? 4.470 -11.524 -12.979 1.00 86.00 97 VAL A CA 1
ATOM 808 C C . VAL A 1 97 ? 4.766 -12.124 -11.605 1.00 86.00 97 VAL A C 1
ATOM 810 O O . VAL A 1 97 ? 3.955 -12.075 -10.680 1.00 86.00 97 VAL A O 1
ATOM 813 N N . ILE A 1 98 ? 5.953 -12.714 -11.452 1.00 89.38 98 ILE A N 1
ATOM 814 C CA . ILE A 1 98 ? 6.425 -13.145 -10.133 1.00 89.38 98 ILE A CA 1
ATOM 815 C C . ILE A 1 98 ? 6.627 -11.893 -9.281 1.00 89.38 98 ILE A C 1
ATOM 817 O O . ILE A 1 98 ? 7.337 -10.970 -9.680 1.00 89.38 98 ILE A O 1
ATOM 821 N N . SER A 1 99 ? 5.990 -11.858 -8.116 1.00 89.06 99 SER A N 1
ATOM 822 C CA . SER A 1 99 ? 6.004 -10.693 -7.237 1.00 89.06 99 SER A CA 1
ATOM 823 C C . SER A 1 99 ? 6.152 -11.117 -5.786 1.00 89.06 99 SER A C 1
ATOM 825 O O . SER A 1 99 ? 5.565 -12.108 -5.353 1.00 89.06 99 SER A O 1
ATOM 827 N N . GLU A 1 100 ? 6.905 -10.321 -5.037 1.00 90.38 100 GLU A N 1
ATOM 828 C CA . GLU A 1 100 ? 6.945 -10.360 -3.582 1.00 90.38 100 GLU A CA 1
ATOM 829 C C . GLU A 1 100 ? 6.234 -9.113 -3.055 1.00 90.38 100 GLU A C 1
ATOM 831 O O . GLU A 1 100 ? 6.470 -8.006 -3.539 1.00 90.38 100 GLU A O 1
ATOM 836 N N . LEU A 1 101 ? 5.341 -9.294 -2.084 1.00 90.56 101 LEU A N 1
ATOM 837 C CA . LEU A 1 101 ? 4.617 -8.199 -1.447 1.00 90.56 101 LEU A CA 1
ATOM 838 C C . LEU A 1 101 ? 5.082 -8.066 -0.007 1.00 90.56 101 LEU A C 1
ATOM 840 O O . LEU A 1 101 ? 4.927 -8.990 0.791 1.00 90.56 101 LEU A O 1
ATOM 844 N N . ASN A 1 102 ? 5.600 -6.890 0.322 1.00 92.12 102 ASN A N 1
ATOM 845 C CA . ASN A 1 102 ? 6.048 -6.551 1.660 1.00 92.12 102 ASN A CA 1
ATOM 846 C C . ASN A 1 102 ? 5.108 -5.506 2.263 1.00 92.12 102 ASN A C 1
ATOM 848 O O . ASN A 1 102 ? 4.932 -4.422 1.715 1.00 92.12 102 ASN A O 1
ATOM 852 N N . PHE A 1 103 ? 4.509 -5.833 3.408 1.00 91.56 103 PHE A N 1
ATOM 853 C CA . PHE A 1 103 ? 3.624 -4.930 4.140 1.00 91.56 103 PHE A CA 1
ATOM 854 C C . PHE A 1 103 ? 4.366 -4.345 5.339 1.00 91.56 103 PHE A C 1
ATOM 856 O O . PHE A 1 103 ? 4.871 -5.083 6.185 1.00 91.56 103 PHE A O 1
ATOM 863 N N . LYS A 1 104 ? 4.392 -3.014 5.436 1.00 92.06 104 LYS A N 1
ATOM 864 C CA . LYS A 1 104 ? 5.009 -2.282 6.548 1.00 92.06 104 LYS A CA 1
ATOM 865 C C . LYS A 1 104 ? 3.966 -1.398 7.239 1.00 92.06 104 LYS A C 1
ATOM 867 O O . LYS A 1 104 ? 3.830 -0.230 6.881 1.00 92.06 104 LYS A O 1
ATOM 872 N N . PRO A 1 105 ? 3.219 -1.929 8.223 1.00 89.62 105 PRO A N 1
ATOM 873 C CA . PRO A 1 105 ? 2.317 -1.114 9.023 1.00 89.62 105 PRO A CA 1
ATOM 874 C C . PRO A 1 105 ? 3.096 -0.033 9.777 1.00 89.62 105 PRO A C 1
ATOM 876 O O . PRO A 1 105 ? 4.101 -0.325 10.429 1.00 89.62 105 PRO A O 1
ATOM 879 N N . VAL A 1 106 ? 2.622 1.209 9.704 1.00 89.06 106 VAL A N 1
ATOM 880 C CA . VAL A 1 106 ? 3.147 2.330 10.488 1.00 89.06 106 VAL A CA 1
ATOM 881 C C . VAL A 1 106 ? 2.060 2.767 11.457 1.00 89.06 106 VAL A C 1
ATOM 883 O O . VAL A 1 106 ? 0.983 3.188 11.044 1.00 89.06 106 VAL A O 1
ATOM 886 N N . TYR A 1 107 ? 2.346 2.652 12.751 1.00 84.25 107 TYR A N 1
ATOM 887 C CA . TYR A 1 107 ? 1.436 3.075 13.808 1.00 84.25 107 TYR A CA 1
ATOM 888 C C . TYR A 1 107 ? 1.881 4.449 14.308 1.00 84.25 107 TYR A C 1
ATOM 890 O O . TYR A 1 107 ? 3.016 4.563 14.781 1.00 84.25 107 TYR A O 1
ATOM 898 N N . PRO A 1 108 ? 1.048 5.498 14.199 1.00 73.50 108 PRO A N 1
ATOM 899 C CA . PRO A 1 108 ? 1.380 6.775 14.805 1.00 73.50 108 PRO A CA 1
ATOM 900 C C . PRO A 1 108 ? 1.484 6.585 16.321 1.00 73.50 108 PRO A C 1
ATOM 902 O O . PRO A 1 108 ? 0.602 6.001 16.952 1.00 73.50 108 PRO A O 1
ATOM 905 N N . THR A 1 109 ? 2.577 7.059 16.909 1.00 65.56 109 THR A N 1
ATOM 906 C CA . THR A 1 109 ? 2.664 7.234 18.359 1.00 65.56 109 THR A CA 1
ATOM 907 C C . THR A 1 109 ? 1.738 8.380 18.743 1.00 65.56 109 THR A C 1
ATOM 909 O O . THR A 1 109 ? 1.961 9.509 18.306 1.00 65.56 109 THR A O 1
ATOM 912 N N . VAL A 1 110 ? 0.689 8.061 19.502 1.00 55.91 110 VAL A N 1
ATOM 913 C CA . VAL A 1 110 ? -0.135 9.035 20.236 1.00 55.91 110 VAL A CA 1
ATOM 914 C C . VAL A 1 110 ? 0.675 9.739 21.313 1.00 55.91 110 VAL A C 1
ATOM 916 O O . VAL A 1 110 ? 1.525 9.064 21.939 1.00 55.91 110 VAL A O 1
#

Radius of gyration: 22.03 Å; chains: 1; bounding box: 71×30×37 Å